Protein AF-A0A9X0D282-F1 (afdb_monomer_lite)

Sequence (116 aa):
MRGNVITLKTVTTDPFIIVSQEDGEGIEAPKVLGDIFESVAGAVFLDSGMDLTKIWGVYYRMMKPYIDHYSVNIPLNPIRRVFEKDDKAVFGTCGDMCACAICVRVRYVRVRHVWR

Radius of gyration: 20.94 Å; chains: 1; bounding box: 43×51×50 Å

Foldseek 3Di:
DDDDDDPDDPPPPDPCQQADPPPRAGDDDDCVVVVVVVVVLVVQCVVVVNDPVRSCVVVCVVCVVVCVVCVVVPDDDPVNVVCVVPVPDDDDDPVPDDPPDDDDDDDDRDHDDDDD

pLDDT: mean 71.79, std 20.93, range [29.22, 97.56]

InterPro domains:
  IPR000999 Ribonuclease III domain [PS50142] (26-49)
  IPR000999 Ribonuclease III domain [cd00593] (14-71)
  IPR036389 Ribonuclease III, endonuclease domain superfamily [G3DSA:1.10.1520.10] (7-81)
  IPR036389 Ribonuclease III, endonuclease domain superfamily [SSF69065] (24-74)
  IPR044441 Dicer, double-stranded RNA-binding domain [PF20932] (55-87)

Secondary structure (DSSP, 8-state):
--------------TT--B-TTT-PBPPP-HHHHHHHHHHHHHHHHHTTS-HHHHHHHHHHHHHHHHHHHHHS----HHHHHHTT-TT-----GGG--TTPPP-------------

Structure (mmCIF, N/CA/C/O backbone):
data_AF-A0A9X0D282-F1
#
_entry.id   AF-A0A9X0D282-F1
#
loop_
_atom_site.group_PDB
_atom_site.id
_atom_site.type_symbol
_atom_site.label_atom_id
_atom_site.label_alt_id
_atom_site.label_comp_id
_atom_site.label_asym_id
_atom_site.label_entity_id
_atom_site.label_seq_id
_atom_site.pdbx_PDB_ins_code
_atom_site.Cartn_x
_atom_site.Cartn_y
_atom_site.Cartn_z
_atom_site.occupancy
_atom_site.B_iso_or_equiv
_atom_site.auth_seq_id
_atom_site.auth_comp_id
_atom_site.auth_asym_id
_atom_site.auth_atom_id
_atom_site.pdbx_PDB_model_num
ATOM 1 N N . MET A 1 1 ? 19.356 -40.031 -31.984 1.00 33.81 1 MET A N 1
ATOM 2 C CA . MET A 1 1 ? 20.343 -40.024 -30.881 1.00 33.81 1 MET A CA 1
ATOM 3 C C . MET A 1 1 ? 20.725 -38.583 -30.571 1.00 33.81 1 MET A C 1
ATOM 5 O O . MET A 1 1 ? 21.161 -37.921 -31.498 1.00 33.81 1 MET A O 1
ATOM 9 N N . ARG A 1 2 ? 20.615 -38.183 -29.289 1.00 35.38 2 ARG A N 1
ATOM 10 C CA . ARG A 1 2 ? 21.128 -36.945 -28.645 1.00 35.38 2 ARG A CA 1
ATOM 11 C C . ARG A 1 2 ? 20.501 -35.623 -29.141 1.00 35.38 2 ARG A C 1
ATOM 13 O O . ARG A 1 2 ? 20.609 -35.312 -30.311 1.00 35.38 2 ARG A O 1
ATOM 20 N N . GLY A 1 3 ? 19.861 -34.780 -28.333 1.00 29.22 3 GLY A N 1
ATOM 21 C CA . GLY A 1 3 ? 19.598 -34.748 -26.892 1.00 29.22 3 GLY A CA 1
ATOM 22 C C . GLY A 1 3 ? 18.721 -33.520 -26.572 1.00 29.22 3 GLY A C 1
ATOM 23 O O . GLY A 1 3 ? 18.621 -32.607 -27.387 1.00 29.22 3 GLY A O 1
ATOM 24 N N . ASN A 1 4 ? 18.056 -33.539 -25.415 1.00 40.97 4 ASN A N 1
ATOM 25 C CA . ASN A 1 4 ? 17.158 -32.494 -24.910 1.00 40.97 4 ASN A CA 1
ATOM 26 C C . ASN A 1 4 ? 17.738 -31.072 -25.005 1.00 40.97 4 ASN A C 1
ATOM 28 O O . ASN A 1 4 ? 18.822 -30.821 -24.484 1.00 40.97 4 ASN A O 1
ATOM 32 N N . VAL A 1 5 ? 16.931 -30.121 -25.485 1.00 39.00 5 VAL A N 1
ATOM 33 C CA . VAL A 1 5 ? 16.984 -28.736 -24.999 1.00 39.00 5 VAL A CA 1
ATOM 34 C C . VAL A 1 5 ? 15.613 -28.394 -24.437 1.00 39.00 5 VAL A C 1
ATOM 36 O O . VAL A 1 5 ? 14.619 -28.285 -25.148 1.00 39.00 5 VAL A O 1
ATOM 39 N N . ILE A 1 6 ? 15.584 -28.295 -23.116 1.00 43.28 6 ILE A N 1
ATOM 40 C CA . ILE A 1 6 ? 14.465 -27.816 -22.324 1.00 43.28 6 ILE A CA 1
ATOM 41 C C . ILE A 1 6 ? 14.499 -26.288 -22.449 1.00 43.28 6 ILE A C 1
ATOM 43 O O . ILE A 1 6 ? 15.376 -25.658 -21.867 1.00 43.28 6 ILE A O 1
ATOM 47 N N . THR A 1 7 ? 13.577 -25.668 -23.180 1.00 35.53 7 THR A N 1
ATOM 48 C CA . THR A 1 7 ? 13.239 -24.259 -22.936 1.00 35.53 7 THR A CA 1
ATOM 49 C C . THR A 1 7 ? 11.879 -24.230 -22.267 1.00 35.53 7 THR A C 1
ATOM 51 O O . THR A 1 7 ? 10.825 -24.381 -22.879 1.00 35.53 7 THR A O 1
ATOM 54 N N . LEU A 1 8 ? 11.963 -24.167 -20.940 1.00 33.12 8 LEU A N 1
ATOM 55 C CA . LEU A 1 8 ? 10.863 -24.105 -19.996 1.00 33.12 8 LEU A CA 1
ATOM 56 C C . LEU A 1 8 ? 9.829 -23.071 -20.445 1.00 33.12 8 LEU A C 1
ATOM 58 O O . LEU A 1 8 ? 10.161 -21.928 -20.751 1.00 33.12 8 LEU A O 1
ATOM 62 N N . LYS A 1 9 ? 8.568 -23.501 -20.430 1.00 36.94 9 LYS A N 1
ATOM 63 C CA . LYS A 1 9 ? 7.378 -22.655 -20.410 1.00 36.94 9 LYS A CA 1
ATOM 64 C C . LYS A 1 9 ? 7.590 -21.540 -19.382 1.00 36.94 9 LYS A C 1
ATOM 66 O O . LYS A 1 9 ? 7.469 -21.801 -18.190 1.00 36.94 9 LYS A O 1
ATOM 71 N N . THR A 1 10 ? 7.881 -20.310 -19.791 1.00 39.34 10 THR A N 1
ATOM 72 C CA . THR A 1 10 ? 7.819 -19.174 -18.862 1.00 39.34 10 THR A CA 1
ATOM 73 C C . THR A 1 10 ? 6.392 -18.644 -18.838 1.00 39.34 10 THR A C 1
ATOM 75 O O . THR A 1 10 ? 6.128 -17.509 -19.218 1.00 39.34 10 THR A O 1
ATOM 78 N N . VAL A 1 11 ? 5.459 -19.489 -18.388 1.00 42.91 11 VAL A N 1
ATOM 79 C CA . VAL A 1 11 ? 4.364 -18.965 -17.572 1.00 42.91 11 VAL A CA 1
ATOM 80 C C . VAL A 1 11 ? 5.076 -18.528 -16.306 1.00 42.91 11 VAL A C 1
ATOM 82 O O . VAL A 1 11 ? 5.545 -19.368 -15.541 1.00 42.91 11 VAL A O 1
ATOM 85 N N . THR A 1 12 ? 5.318 -17.231 -16.159 1.00 46.72 12 THR A N 1
ATOM 86 C CA . THR A 1 12 ? 5.885 -16.730 -14.914 1.00 46.72 12 THR A CA 1
ATOM 87 C C . THR A 1 12 ? 4.856 -17.052 -13.844 1.00 46.72 12 THR A C 1
ATOM 89 O O . THR A 1 12 ? 3.742 -16.545 -13.899 1.00 46.72 12 THR A O 1
ATOM 92 N N . THR A 1 13 ? 5.194 -17.914 -12.891 1.00 49.88 13 THR A N 1
ATOM 93 C CA . THR A 1 13 ? 4.346 -18.284 -11.743 1.00 49.88 13 THR A CA 1
ATOM 94 C C . THR A 1 13 ? 4.131 -17.110 -10.772 1.00 49.88 13 THR A C 1
ATOM 96 O O . THR A 1 13 ? 3.850 -17.315 -9.597 1.00 49.88 13 THR A O 1
ATOM 99 N N . ASP A 1 14 ? 4.334 -15.883 -11.248 1.00 55.53 14 ASP A N 1
ATOM 100 C CA . ASP A 1 14 ? 4.249 -14.647 -10.500 1.00 55.53 14 ASP A CA 1
ATOM 101 C C . ASP A 1 14 ? 2.786 -14.167 -10.529 1.00 55.53 14 ASP A C 1
ATOM 103 O O . ASP A 1 14 ? 2.303 -13.768 -11.591 1.00 55.53 14 ASP A O 1
ATOM 107 N N . PRO A 1 15 ? 2.061 -14.214 -9.397 1.00 55.62 15 PRO A N 1
ATOM 108 C CA . PRO A 1 15 ? 0.656 -13.813 -9.329 1.00 55.62 15 PRO A CA 1
ATOM 109 C C . PRO A 1 15 ? 0.419 -12.317 -9.603 1.00 55.62 15 PRO A C 1
ATOM 111 O O . PRO A 1 15 ? -0.728 -11.924 -9.806 1.00 55.62 15 PRO A O 1
ATOM 114 N N . PHE A 1 16 ? 1.465 -11.486 -9.625 1.00 54.62 16 PHE A N 1
ATOM 115 C CA . PHE A 1 16 ? 1.395 -10.059 -9.950 1.00 54.62 16 PHE A CA 1
ATOM 116 C C . PHE A 1 16 ? 1.720 -9.757 -11.420 1.00 54.62 16 PHE A C 1
ATOM 118 O O . PHE A 1 16 ? 1.458 -8.650 -11.890 1.00 54.62 16 PHE A O 1
ATOM 125 N N . ILE A 1 17 ? 2.238 -10.731 -12.173 1.00 57.84 17 ILE A N 1
ATOM 126 C CA . ILE A 1 17 ? 2.445 -10.648 -13.622 1.00 57.84 17 ILE A CA 1
ATOM 127 C C . ILE A 1 17 ? 1.291 -11.381 -14.300 1.00 57.84 17 ILE A C 1
ATOM 129 O O . ILE A 1 17 ? 1.396 -12.524 -14.743 1.00 57.84 17 ILE A O 1
ATOM 133 N N . ILE A 1 18 ? 0.149 -10.704 -14.362 1.00 54.69 18 ILE A N 1
ATOM 134 C CA . ILE A 1 18 ? -1.008 -11.203 -15.093 1.00 54.69 18 ILE A CA 1
ATOM 135 C C . ILE A 1 18 ? -0.694 -10.989 -16.579 1.00 54.69 18 ILE A C 1
ATOM 137 O O . ILE A 1 18 ? -0.812 -9.881 -17.080 1.00 54.69 18 ILE A O 1
ATOM 141 N N . VAL A 1 19 ? -0.186 -11.998 -17.282 1.00 53.19 19 VAL A N 1
ATOM 142 C CA . VAL A 1 19 ? 0.103 -11.911 -18.726 1.00 53.19 19 VAL A CA 1
ATOM 143 C C . VAL A 1 19 ? -0.928 -12.743 -19.464 1.00 53.19 19 VAL A C 1
ATOM 145 O O . VAL A 1 19 ? -1.061 -13.938 -19.195 1.00 53.19 19 VAL A O 1
ATOM 148 N N . SER A 1 20 ? -1.646 -12.126 -20.404 1.00 51.78 20 SER A N 1
ATOM 149 C CA . SER A 1 20 ? -2.487 -12.875 -21.337 1.00 51.78 20 SER A CA 1
ATOM 150 C C . SER A 1 20 ? -1.590 -13.782 -22.173 1.00 51.78 20 SER A C 1
ATOM 152 O O . SER A 1 20 ? -0.663 -13.311 -22.835 1.00 51.78 20 SER A O 1
ATOM 154 N N . GLN A 1 21 ? -1.865 -15.087 -22.144 1.00 52.22 21 GLN A N 1
ATOM 155 C CA . GLN A 1 21 ? -1.063 -16.116 -22.817 1.00 52.22 21 GLN A CA 1
ATOM 156 C C . GLN A 1 21 ? -1.012 -15.947 -24.351 1.00 52.22 21 GLN A C 1
ATOM 158 O O . GLN A 1 21 ? -0.168 -16.566 -24.995 1.00 52.22 21 GLN A O 1
ATOM 163 N N . GLU A 1 22 ? -1.870 -15.093 -24.919 1.00 51.16 22 GLU A N 1
ATOM 164 C CA . GLU A 1 22 ? -2.054 -14.942 -26.366 1.00 51.16 22 GLU A CA 1
ATOM 165 C C . GLU A 1 22 ? -1.403 -13.674 -26.958 1.00 51.16 22 GLU A C 1
ATOM 167 O O . GLU A 1 22 ? -0.934 -13.737 -28.091 1.00 51.16 22 GLU A O 1
ATOM 172 N N . ASP A 1 23 ? -1.227 -12.587 -26.189 1.00 47.94 23 ASP A N 1
ATOM 173 C CA . ASP A 1 23 ? -0.765 -11.295 -26.745 1.00 47.94 23 ASP A CA 1
ATOM 174 C C . ASP A 1 23 ? 0.548 -10.762 -26.150 1.00 47.94 23 ASP A C 1
ATOM 176 O O . ASP A 1 23 ? 1.108 -9.774 -26.627 1.00 47.94 23 ASP A O 1
ATOM 180 N N . GLY A 1 24 ? 1.074 -11.389 -25.092 1.00 52.88 24 GLY A N 1
ATOM 181 C CA . GLY A 1 24 ? 2.243 -10.862 -24.379 1.00 52.88 24 GLY A CA 1
ATOM 182 C C . GLY A 1 24 ? 1.998 -9.485 -23.749 1.00 52.88 24 GLY A C 1
ATOM 183 O O . GLY A 1 24 ? 2.948 -8.852 -23.298 1.00 52.88 24 GLY A O 1
ATOM 184 N N . GLU A 1 25 ? 0.747 -9.026 -23.709 1.00 51.19 25 GLU A N 1
ATOM 185 C CA . GLU A 1 25 ? 0.313 -7.831 -23.002 1.00 51.19 25 GLU A CA 1
ATOM 186 C C . GLU A 1 25 ? -0.035 -8.200 -21.554 1.00 51.19 25 GLU A C 1
ATOM 188 O O . GLU A 1 25 ? -0.674 -9.220 -21.274 1.00 51.19 25 GLU A O 1
ATOM 193 N N . GLY A 1 26 ? 0.445 -7.384 -20.614 1.00 57.31 26 GLY A N 1
ATOM 194 C CA . GLY A 1 26 ? 0.067 -7.514 -19.212 1.00 57.31 26 GLY A CA 1
ATOM 195 C C . GLY A 1 26 ? -1.400 -7.125 -19.042 1.00 57.31 26 GLY A C 1
ATOM 196 O O . GLY A 1 26 ? -1.787 -6.024 -19.426 1.00 57.31 26 GLY A O 1
ATOM 197 N N . ILE A 1 27 ? -2.199 -8.016 -18.466 1.00 62.38 27 ILE A N 1
ATOM 198 C CA . ILE A 1 27 ? -3.539 -7.722 -17.970 1.00 62.38 27 ILE A CA 1
ATOM 199 C C . ILE A 1 27 ? -3.383 -6.738 -16.811 1.00 62.38 27 ILE A C 1
ATOM 201 O O . ILE A 1 27 ? -2.681 -6.994 -15.830 1.00 62.38 27 ILE A O 1
ATOM 205 N N . GLU A 1 28 ? -4.036 -5.591 -16.940 1.00 64.50 28 GLU A N 1
ATOM 206 C CA . GLU A 1 28 ? -4.045 -4.577 -15.899 1.00 64.50 28 GLU A CA 1
ATOM 207 C C . GLU A 1 28 ? -4.874 -5.058 -14.703 1.00 64.50 28 GLU A C 1
ATOM 209 O O . GLU A 1 28 ? -6.011 -5.514 -14.848 1.00 64.50 28 GLU A O 1
ATOM 214 N N . ALA A 1 29 ? -4.299 -4.961 -13.503 1.00 72.81 29 ALA A N 1
ATOM 215 C CA . ALA A 1 29 ? -5.023 -5.284 -12.286 1.00 72.81 29 ALA A CA 1
ATOM 216 C C . ALA A 1 29 ? -6.156 -4.260 -12.061 1.00 72.81 29 ALA A C 1
ATOM 218 O O . ALA A 1 29 ? -5.933 -3.052 -12.193 1.00 72.81 29 ALA A O 1
ATOM 219 N N . PRO A 1 30 ? -7.369 -4.698 -11.687 1.00 81.12 30 PRO A N 1
ATOM 220 C CA . PRO A 1 30 ? -8.482 -3.789 -11.448 1.00 81.12 30 PRO A CA 1
ATOM 221 C C . PRO A 1 30 ? -8.209 -2.923 -10.212 1.00 81.12 30 PRO A C 1
ATOM 223 O O . PRO A 1 30 ? -8.251 -3.401 -9.078 1.00 81.12 30 PRO A O 1
ATOM 226 N N . LYS A 1 31 ? -7.972 -1.627 -10.438 1.00 84.06 31 LYS A N 1
ATOM 227 C CA . LYS A 1 31 ? -7.616 -0.635 -9.404 1.00 84.06 31 LYS A CA 1
ATOM 228 C C . LYS A 1 31 ? -8.516 -0.631 -8.178 1.00 84.06 31 LYS A C 1
ATOM 230 O O . LYS A 1 31 ? -8.029 -0.502 -7.064 1.00 84.06 31 LYS A O 1
ATOM 235 N N . VAL A 1 32 ? -9.811 -0.842 -8.400 1.00 90.88 32 VAL A N 1
ATOM 236 C CA . VAL A 1 32 ? -10.831 -0.850 -7.347 1.00 90.88 32 VAL A CA 1
ATOM 237 C C . VAL A 1 32 ? -10.498 -1.862 -6.246 1.00 90.88 32 VAL A C 1
ATOM 239 O O . VAL A 1 32 ? -10.795 -1.620 -5.082 1.00 90.88 32 VAL A O 1
ATOM 242 N N . LEU A 1 33 ? -9.841 -2.981 -6.574 1.00 88.94 33 LEU A N 1
ATOM 243 C CA . LEU A 1 33 ? -9.410 -3.942 -5.556 1.00 88.94 33 LEU A CA 1
ATOM 244 C C . LEU A 1 33 ? -8.306 -3.377 -4.651 1.00 88.94 33 LEU A C 1
ATOM 246 O O . LEU A 1 33 ? -8.305 -3.669 -3.457 1.00 88.94 33 LEU A O 1
ATOM 250 N N . GLY A 1 34 ? -7.403 -2.560 -5.201 1.00 90.06 34 GLY A N 1
ATOM 251 C CA . GLY A 1 34 ? -6.393 -1.832 -4.433 1.00 90.06 34 GLY A CA 1
ATOM 252 C C . GLY A 1 34 ? -7.029 -0.813 -3.491 1.00 90.06 34 GLY A C 1
ATOM 253 O O . GLY A 1 34 ? -6.745 -0.835 -2.297 1.00 90.06 34 GLY A O 1
ATOM 254 N N . ASP A 1 35 ? -7.978 -0.019 -3.990 1.00 92.94 35 ASP A N 1
ATOM 255 C CA . ASP A 1 35 ? -8.699 0.977 -3.182 1.00 92.94 35 ASP A CA 1
ATOM 256 C C . ASP A 1 35 ? -9.462 0.321 -2.012 1.00 92.94 35 ASP A C 1
ATOM 258 O O . ASP A 1 35 ? -9.467 0.816 -0.880 1.00 92.94 35 ASP A O 1
ATOM 262 N N . ILE A 1 36 ? -10.093 -0.837 -2.250 1.00 95.81 36 ILE A N 1
ATOM 263 C CA . ILE A 1 36 ? -10.763 -1.610 -1.192 1.00 95.81 36 ILE A CA 1
ATOM 264 C C . ILE A 1 36 ? -9.739 -2.128 -0.175 1.00 95.81 36 ILE A C 1
ATOM 266 O O . ILE A 1 36 ? -9.970 -2.041 1.030 1.00 95.81 36 ILE A O 1
ATOM 270 N N . PHE A 1 37 ? -8.598 -2.643 -0.632 1.00 94.19 37 PHE A N 1
ATOM 271 C CA . PHE A 1 37 ? -7.547 -3.123 0.261 1.00 94.19 37 PHE A CA 1
ATOM 272 C C . PHE A 1 37 ? -7.009 -1.994 1.155 1.00 94.19 37 PHE A C 1
ATOM 274 O O . PHE A 1 37 ? -6.952 -2.144 2.371 1.00 94.19 37 PHE A O 1
ATOM 281 N N . GLU A 1 38 ? -6.701 -0.825 0.597 1.00 94.69 38 GLU A N 1
ATOM 282 C CA . GLU A 1 38 ? -6.216 0.329 1.366 1.00 94.69 38 GLU A CA 1
ATOM 283 C C . GLU A 1 38 ? -7.277 0.884 2.329 1.00 94.69 38 GLU A C 1
ATOM 285 O O . GLU A 1 38 ? -6.977 1.197 3.486 1.00 94.69 38 GLU A O 1
ATOM 290 N N . SER A 1 39 ? -8.540 0.953 1.901 1.00 97.00 39 SER A N 1
ATOM 291 C CA . SER A 1 39 ? -9.630 1.444 2.752 1.00 97.00 39 SER A CA 1
ATOM 292 C C . SER A 1 39 ? -9.922 0.523 3.941 1.00 97.00 39 SER A C 1
ATOM 294 O O . SER A 1 39 ? -10.167 1.017 5.044 1.00 97.00 39 SER A O 1
ATOM 296 N N . VAL A 1 40 ? -9.814 -0.802 3.781 1.00 96.44 40 VAL A N 1
ATOM 297 C CA . VAL A 1 40 ? -9.918 -1.750 4.906 1.00 96.44 40 VAL A CA 1
ATOM 298 C C . VAL A 1 40 ? -8.775 -1.542 5.903 1.00 96.44 40 VAL A C 1
ATOM 300 O O . VAL A 1 40 ? -8.999 -1.629 7.110 1.00 96.44 40 VAL A O 1
ATOM 303 N N . ALA A 1 41 ? -7.559 -1.235 5.439 1.00 96.19 41 ALA A N 1
ATOM 304 C CA . ALA A 1 41 ? -6.436 -0.926 6.327 1.00 96.19 41 ALA A CA 1
ATOM 305 C C . ALA A 1 41 ? -6.737 0.326 7.163 1.00 96.19 41 ALA A C 1
ATOM 307 O O . ALA A 1 41 ? -6.536 0.322 8.379 1.00 96.19 41 ALA A O 1
ATOM 308 N N . GLY A 1 42 ? -7.294 1.360 6.524 1.00 96.75 42 GLY A N 1
ATOM 309 C CA . GLY A 1 42 ? -7.759 2.579 7.187 1.00 96.75 42 GLY A CA 1
ATOM 310 C C . GLY A 1 42 ? -8.874 2.324 8.205 1.00 96.75 42 GLY A C 1
ATOM 311 O O . GLY A 1 42 ? -8.826 2.856 9.310 1.00 96.75 42 GLY A O 1
ATOM 312 N N . ALA A 1 43 ? -9.841 1.460 7.888 1.00 96.88 43 ALA A N 1
ATOM 313 C CA . ALA A 1 43 ? -10.909 1.096 8.819 1.00 96.88 43 ALA A CA 1
ATOM 314 C C . ALA A 1 43 ? -10.362 0.408 10.083 1.00 96.88 43 ALA A C 1
ATOM 316 O O . ALA A 1 43 ? -10.711 0.797 11.195 1.00 96.88 43 ALA A O 1
ATOM 317 N N . VAL A 1 44 ? -9.445 -0.555 9.926 1.00 96.12 44 VAL A N 1
ATOM 318 C CA . VAL A 1 44 ? -8.787 -1.237 11.057 1.00 96.12 44 VAL A CA 1
ATOM 319 C C . VAL A 1 44 ? -7.927 -0.266 11.871 1.00 96.12 44 VAL A C 1
ATOM 321 O O . VAL A 1 44 ? -7.882 -0.361 13.098 1.00 96.12 44 VAL A O 1
ATOM 324 N N . PHE A 1 45 ? -7.254 0.685 11.218 1.00 97.31 45 PHE A N 1
ATOM 325 C CA . PHE A 1 45 ? -6.481 1.721 11.905 1.00 97.31 45 PHE A CA 1
ATOM 326 C C . PHE A 1 45 ? -7.361 2.559 12.831 1.00 97.31 45 PHE A C 1
ATOM 328 O O . PHE A 1 45 ? -7.025 2.742 13.998 1.00 97.31 45 PHE A O 1
ATOM 335 N N . LEU A 1 46 ? -8.499 3.039 12.327 1.00 97.56 46 LEU A N 1
ATOM 336 C CA . LEU A 1 46 ? -9.420 3.867 13.102 1.00 97.56 46 LEU A CA 1
ATOM 337 C C . LEU A 1 46 ? -10.077 3.070 14.239 1.00 97.56 46 LEU A C 1
ATOM 339 O O . LEU A 1 46 ? -10.119 3.556 15.366 1.00 97.56 46 LEU A O 1
ATOM 343 N N . ASP A 1 47 ? -10.509 1.835 13.973 1.00 97.00 47 ASP A N 1
ATOM 344 C CA . ASP A 1 47 ? -11.142 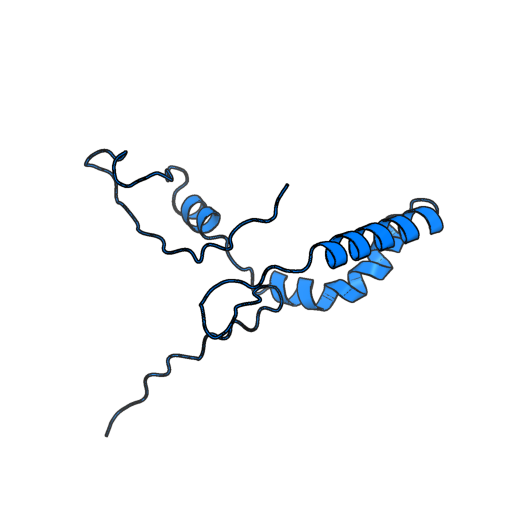0.952 14.966 1.00 97.00 47 ASP A CA 1
ATOM 345 C C . ASP A 1 47 ? -10.188 0.558 16.108 1.00 97.00 47 ASP A C 1
ATOM 347 O O . ASP A 1 47 ? -10.580 0.444 17.267 1.00 97.00 47 ASP A O 1
ATOM 351 N N . SER A 1 48 ? -8.894 0.425 15.809 1.00 96.31 48 SER A N 1
ATOM 352 C CA . SER A 1 48 ? -7.868 0.086 16.803 1.00 96.31 48 SER A CA 1
ATOM 353 C C . SER A 1 48 ? -7.341 1.274 17.614 1.00 96.31 48 SER A C 1
ATOM 355 O O . SER A 1 48 ? -6.404 1.101 18.394 1.00 96.31 48 SER A O 1
ATOM 357 N N . GLY A 1 49 ? -7.920 2.470 17.461 1.00 96.69 49 GLY A N 1
ATOM 358 C CA . GLY A 1 49 ? -7.438 3.677 18.135 1.00 96.69 49 GLY A CA 1
ATOM 359 C C . GLY A 1 49 ? -6.122 4.197 17.554 1.00 96.69 49 GLY A C 1
ATOM 360 O O . GLY A 1 49 ? -5.291 4.721 18.291 1.00 96.69 49 GLY A O 1
ATOM 361 N N . MET A 1 50 ? -5.943 4.059 16.237 1.00 96.00 50 MET A N 1
ATOM 362 C CA . MET A 1 50 ? -4.752 4.464 15.484 1.00 96.00 50 MET A CA 1
ATOM 363 C C . MET A 1 50 ? -3.493 3.636 15.807 1.00 96.00 50 MET A C 1
ATOM 365 O O . MET A 1 50 ? -2.380 4.163 15.828 1.00 96.00 50 MET A O 1
ATOM 369 N N . ASP A 1 51 ? -3.641 2.323 16.022 1.00 96.25 51 ASP A N 1
ATOM 370 C CA . ASP A 1 51 ? -2.520 1.413 16.300 1.00 96.25 51 ASP A CA 1
ATOM 371 C C . ASP A 1 51 ? -2.058 0.654 15.040 1.00 96.25 51 ASP A C 1
ATOM 373 O O . ASP A 1 51 ? -2.667 -0.323 14.590 1.00 96.25 51 ASP A O 1
ATOM 377 N N . LEU A 1 52 ? -0.908 1.063 14.495 1.00 95.62 52 LEU A N 1
ATOM 378 C CA . LEU A 1 52 ? -0.281 0.416 13.335 1.00 95.62 52 LEU A CA 1
ATOM 379 C C . LEU A 1 52 ? 0.110 -1.046 13.598 1.00 95.62 52 LEU A C 1
ATOM 381 O O . LEU A 1 52 ? 0.121 -1.860 12.672 1.00 95.62 52 LEU A O 1
ATOM 385 N N . THR A 1 53 ? 0.390 -1.412 14.850 1.00 96.25 53 THR A N 1
ATOM 386 C CA . THR A 1 53 ? 0.750 -2.784 15.234 1.00 96.25 53 THR A CA 1
ATOM 387 C C . THR A 1 53 ? -0.418 -3.734 14.988 1.00 96.25 53 THR A C 1
ATOM 389 O O . THR A 1 53 ? -0.220 -4.867 14.538 1.00 96.25 53 THR A O 1
ATOM 392 N N . LYS A 1 54 ? -1.654 -3.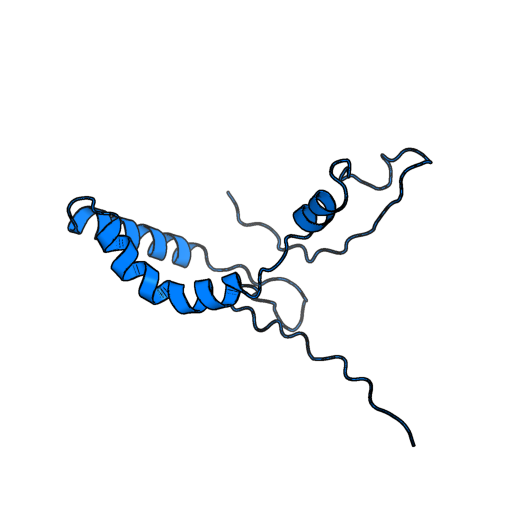273 15.229 1.00 94.69 54 LYS A N 1
ATOM 393 C CA . LYS A 1 54 ? -2.872 -4.057 14.982 1.00 94.69 54 LYS A CA 1
ATOM 394 C C . LYS A 1 54 ? -3.142 -4.227 13.495 1.00 94.69 54 LYS A C 1
ATOM 396 O O . LYS A 1 54 ? -3.444 -5.348 13.082 1.00 94.69 54 LYS A O 1
ATOM 401 N N . ILE A 1 55 ? -2.959 -3.174 12.693 1.00 96.81 55 ILE A N 1
ATOM 402 C CA . ILE A 1 55 ? -3.039 -3.287 11.228 1.00 96.81 55 ILE A CA 1
ATOM 403 C C . ILE A 1 55 ? -2.043 -4.332 10.745 1.00 96.81 55 ILE A C 1
ATOM 405 O O . ILE A 1 55 ? -2.428 -5.277 10.057 1.00 96.81 55 ILE A O 1
ATOM 409 N N . TRP A 1 56 ? -0.774 -4.193 11.141 1.00 95.38 56 TRP A N 1
ATOM 410 C CA . TRP A 1 56 ? 0.280 -5.105 10.721 1.00 95.38 56 TRP A CA 1
ATOM 411 C C . TRP A 1 56 ? -0.040 -6.542 11.125 1.00 95.38 56 TRP A C 1
ATOM 413 O O . TRP A 1 56 ? 0.075 -7.436 10.300 1.00 95.38 56 TRP A O 1
ATOM 423 N N . GLY A 1 57 ? -0.555 -6.782 12.332 1.00 95.50 57 GLY A N 1
ATOM 424 C CA . GLY A 1 57 ? -0.970 -8.119 12.764 1.00 95.50 57 GLY A CA 1
ATOM 425 C C . GLY A 1 57 ? -2.029 -8.778 11.866 1.00 95.50 57 GLY A C 1
ATOM 426 O O . GLY A 1 57 ? -2.019 -10.001 11.711 1.00 95.50 57 GLY A O 1
ATOM 427 N N . VAL A 1 58 ? -2.930 -8.000 11.259 1.00 94.12 58 VAL A N 1
ATOM 428 C CA . VAL A 1 58 ? -3.946 -8.492 10.311 1.00 94.12 58 VAL A CA 1
ATOM 429 C C . VAL A 1 58 ? -3.357 -8.643 8.907 1.00 94.12 58 VAL A C 1
ATOM 431 O O . VAL A 1 58 ? -3.433 -9.719 8.313 1.00 94.12 58 VAL A O 1
ATOM 434 N N . TYR A 1 59 ? -2.730 -7.584 8.400 1.00 96.00 59 TYR A N 1
ATOM 435 C CA . TYR A 1 59 ? -2.222 -7.488 7.031 1.00 96.00 59 TYR A CA 1
ATOM 436 C C . TYR A 1 59 ? -1.032 -8.411 6.786 1.00 96.00 59 TYR A C 1
ATOM 438 O O . TYR A 1 59 ? -0.952 -9.057 5.742 1.00 96.00 59 TYR A O 1
ATOM 446 N N . TYR A 1 60 ? -0.144 -8.551 7.769 1.00 95.75 60 TYR A N 1
ATOM 447 C CA . TYR A 1 60 ? 1.015 -9.428 7.681 1.00 95.75 60 TYR A CA 1
ATOM 448 C C . TYR A 1 60 ? 0.609 -10.873 7.420 1.00 95.75 60 TYR A C 1
ATOM 450 O O . TYR A 1 60 ? 1.235 -11.519 6.596 1.00 95.75 60 TYR A O 1
ATOM 458 N N . ARG A 1 61 ? -0.465 -11.386 8.037 1.00 94.38 61 ARG A N 1
ATOM 459 C CA . ARG A 1 61 ? -0.910 -12.772 7.796 1.00 94.38 61 ARG A CA 1
ATOM 460 C C . ARG A 1 61 ? -1.319 -13.010 6.345 1.00 94.38 61 ARG A C 1
ATOM 462 O O . ARG A 1 61 ? -1.022 -14.069 5.805 1.00 94.38 61 ARG A O 1
ATOM 469 N N . MET A 1 62 ? -1.981 -12.032 5.727 1.00 93.06 62 MET A N 1
ATOM 470 C CA . MET A 1 62 ? -2.407 -12.109 4.327 1.00 93.06 62 MET A CA 1
ATOM 471 C C . MET A 1 62 ? -1.225 -11.940 3.365 1.00 93.06 62 MET A C 1
ATOM 473 O O . MET A 1 62 ? -1.140 -12.642 2.363 1.00 93.06 62 MET A O 1
ATOM 477 N N . MET A 1 63 ? -0.292 -11.036 3.681 1.00 93.81 63 MET A N 1
ATOM 478 C CA . MET A 1 63 ? 0.850 -10.722 2.817 1.00 93.81 63 MET A CA 1
ATOM 479 C C . MET A 1 63 ? 2.046 -11.659 3.007 1.00 93.81 63 MET A C 1
ATOM 481 O O . MET A 1 63 ? 2.871 -11.762 2.104 1.00 93.81 63 MET A O 1
ATOM 485 N N . LYS A 1 64 ? 2.144 -12.366 4.140 1.00 93.19 64 LYS A N 1
ATOM 486 C CA . LYS A 1 64 ? 3.261 -13.255 4.492 1.00 93.19 64 LYS A CA 1
ATOM 487 C C . LYS A 1 64 ? 3.705 -14.191 3.361 1.00 93.19 64 LYS A C 1
ATOM 489 O O . LYS A 1 64 ? 4.890 -14.147 3.052 1.00 93.19 64 LYS A O 1
ATOM 494 N N . PRO A 1 65 ? 2.828 -14.977 2.703 1.00 90.69 65 PRO A N 1
ATOM 495 C CA . PRO A 1 65 ? 3.275 -15.887 1.645 1.00 90.69 65 PRO A CA 1
ATOM 496 C C . PRO A 1 65 ? 3.958 -15.155 0.482 1.00 90.69 65 PRO A C 1
ATOM 498 O O . PRO A 1 65 ? 4.926 -15.657 -0.083 1.00 90.69 65 PRO A O 1
ATOM 501 N N . TYR A 1 66 ? 3.496 -13.946 0.156 1.00 88.94 66 TYR A N 1
ATOM 502 C CA . TYR A 1 66 ? 4.096 -13.119 -0.886 1.00 88.94 66 TYR A CA 1
ATOM 503 C C . TYR A 1 66 ? 5.397 -12.483 -0.408 1.00 88.94 66 TYR A C 1
ATOM 505 O O . TYR A 1 66 ? 6.395 -12.548 -1.115 1.00 88.94 66 TYR A O 1
ATOM 513 N N . ILE A 1 67 ? 5.421 -11.918 0.802 1.00 90.06 67 ILE A N 1
ATOM 514 C CA . ILE A 1 67 ? 6.639 -11.355 1.399 1.00 90.06 67 ILE A CA 1
ATOM 515 C C . ILE A 1 67 ? 7.742 -12.416 1.429 1.00 90.06 67 ILE A C 1
ATOM 517 O O . ILE A 1 67 ? 8.854 -12.141 0.991 1.00 90.06 67 ILE A O 1
ATOM 521 N N . ASP A 1 68 ? 7.430 -13.635 1.865 1.00 91.81 68 ASP A N 1
ATOM 522 C CA . ASP A 1 68 ? 8.391 -14.736 1.907 1.00 91.81 68 ASP A CA 1
ATOM 523 C C . ASP A 1 68 ? 8.881 -15.091 0.500 1.00 91.81 68 ASP A C 1
ATOM 525 O O . ASP A 1 68 ? 10.088 -15.145 0.262 1.00 91.81 68 ASP A O 1
ATOM 529 N N . HIS A 1 69 ? 7.968 -15.249 -0.461 1.00 86.44 69 HIS A N 1
ATOM 530 C CA . HIS A 1 69 ? 8.320 -15.559 -1.844 1.00 86.44 69 HIS A CA 1
ATOM 531 C C . HIS A 1 69 ? 9.220 -14.484 -2.481 1.00 86.44 69 HIS A C 1
ATOM 533 O O . HIS A 1 69 ? 10.256 -14.809 -3.066 1.00 86.44 69 HIS A O 1
ATOM 539 N N . TYR A 1 70 ? 8.858 -13.207 -2.342 1.00 85.06 70 TYR A N 1
ATOM 540 C CA . TYR A 1 70 ? 9.567 -12.078 -2.950 1.00 85.06 70 TYR A CA 1
ATOM 541 C C . TYR A 1 70 ? 10.788 -11.611 -2.164 1.00 85.06 70 TYR A C 1
ATOM 543 O O . TYR A 1 70 ? 11.619 -10.904 -2.724 1.00 85.06 70 TYR A O 1
ATOM 551 N N . SER A 1 71 ? 10.941 -12.022 -0.904 1.00 87.19 71 SER A N 1
ATOM 552 C CA . SER A 1 71 ? 12.184 -11.810 -0.155 1.00 87.19 71 SER A CA 1
ATOM 553 C C . SER A 1 71 ? 13.341 -12.643 -0.713 1.00 87.19 71 SER A C 1
ATOM 555 O O . SER A 1 71 ? 14.493 -12.219 -0.645 1.00 87.19 71 SER A O 1
ATOM 557 N N . VAL A 1 72 ? 13.029 -13.799 -1.309 1.00 87.31 72 VAL A N 1
ATOM 558 C CA . VAL A 1 72 ? 14.000 -14.702 -1.940 1.00 87.31 72 VAL A CA 1
ATOM 559 C C . VAL A 1 72 ? 14.078 -14.451 -3.447 1.00 87.31 72 VAL A C 1
ATOM 561 O O . VAL A 1 72 ? 15.168 -14.339 -4.006 1.00 87.31 72 VAL A O 1
ATOM 564 N N . ASN A 1 73 ? 12.928 -14.332 -4.114 1.00 79.00 73 ASN A N 1
ATOM 565 C CA . ASN A 1 73 ? 12.823 -14.188 -5.565 1.00 79.00 73 ASN A CA 1
ATOM 566 C C . ASN A 1 73 ? 12.440 -12.757 -5.937 1.00 79.00 73 ASN A C 1
ATOM 568 O O . ASN A 1 73 ? 11.299 -12.483 -6.300 1.00 79.00 73 ASN A O 1
ATOM 572 N N . ILE A 1 74 ? 13.396 -11.836 -5.831 1.00 79.88 74 ILE A N 1
ATOM 573 C CA . ILE A 1 74 ? 13.158 -10.412 -6.081 1.00 79.88 74 ILE A CA 1
ATOM 574 C C . ILE A 1 74 ? 13.136 -10.160 -7.600 1.00 79.88 74 ILE A C 1
ATOM 576 O O . ILE A 1 74 ? 14.188 -10.267 -8.245 1.00 79.88 74 ILE A O 1
ATOM 580 N N . PRO A 1 75 ? 11.991 -9.787 -8.207 1.00 72.44 75 PRO A N 1
ATOM 581 C CA . PRO A 1 75 ? 11.966 -9.344 -9.591 1.00 72.44 75 PRO A CA 1
ATOM 582 C C . PRO A 1 75 ? 12.741 -8.028 -9.700 1.00 72.44 75 PRO A C 1
ATOM 584 O O . PRO A 1 75 ? 12.331 -6.973 -9.217 1.00 72.44 75 PRO A O 1
ATOM 587 N N . LEU A 1 76 ? 13.914 -8.094 -10.322 1.00 71.19 76 LEU A N 1
ATOM 588 C CA . LEU A 1 76 ? 14.769 -6.932 -10.509 1.00 71.19 76 LEU A CA 1
ATOM 589 C C . LEU A 1 76 ? 14.214 -6.039 -11.621 1.00 71.19 76 LEU A C 1
ATOM 591 O O . LEU A 1 76 ? 14.178 -6.435 -12.789 1.00 71.19 76 LEU A O 1
ATOM 595 N N . ASN A 1 77 ? 13.854 -4.805 -11.262 1.00 74.50 77 ASN A N 1
ATOM 596 C CA . ASN A 1 77 ? 13.472 -3.781 -12.229 1.00 74.50 77 ASN A CA 1
ATOM 597 C C . ASN A 1 77 ? 14.609 -3.589 -13.266 1.00 74.50 77 ASN A C 1
ATOM 599 O O . ASN A 1 77 ? 15.752 -3.360 -12.863 1.00 74.50 77 ASN A O 1
AT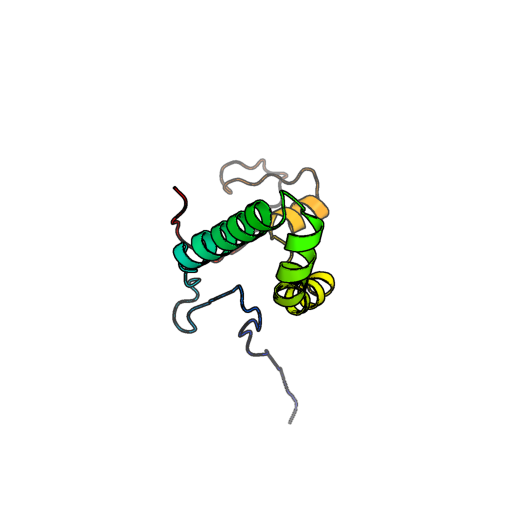OM 603 N N . PRO A 1 78 ? 14.340 -3.656 -14.585 1.00 74.75 78 PRO A N 1
ATOM 604 C CA . PRO A 1 78 ? 15.372 -3.548 -15.619 1.00 74.75 78 PRO A CA 1
ATOM 605 C C . PRO A 1 78 ? 16.195 -2.259 -15.555 1.00 74.75 78 PRO A C 1
ATOM 607 O O . PRO A 1 78 ? 17.397 -2.302 -15.801 1.00 74.75 78 PRO A O 1
ATOM 610 N N . ILE A 1 79 ? 15.571 -1.135 -15.188 1.00 79.00 79 ILE A N 1
ATOM 611 C CA . ILE A 1 79 ? 16.252 0.153 -14.998 1.00 79.00 79 ILE A CA 1
ATOM 612 C C . ILE A 1 79 ? 17.228 0.037 -13.827 1.00 79.00 79 ILE A C 1
ATOM 614 O O . ILE A 1 79 ? 18.409 0.352 -13.960 1.00 79.00 79 ILE A O 1
ATOM 618 N N . ARG A 1 80 ? 16.755 -0.511 -12.702 1.00 80.50 80 ARG A N 1
ATOM 619 C CA . ARG A 1 80 ? 17.582 -0.766 -11.519 1.00 80.50 80 ARG A CA 1
ATOM 620 C C . ARG A 1 80 ? 18.767 -1.684 -11.841 1.00 80.50 80 ARG A C 1
ATOM 622 O O . ARG A 1 80 ? 19.875 -1.378 -11.427 1.00 80.50 80 ARG A O 1
ATOM 629 N N . ARG A 1 81 ? 18.576 -2.747 -12.636 1.00 80.06 81 ARG A N 1
ATOM 630 C CA . ARG A 1 81 ? 19.667 -3.667 -13.038 1.00 80.06 81 ARG A CA 1
ATOM 631 C C . ARG A 1 81 ? 20.787 -2.983 -13.806 1.00 80.06 81 ARG A C 1
ATOM 633 O O . ARG A 1 81 ? 21.923 -3.440 -13.742 1.00 80.06 81 ARG A O 1
ATOM 640 N N . VAL A 1 82 ? 20.450 -1.978 -14.608 1.00 83.12 82 VAL A N 1
ATOM 641 C CA . VAL A 1 82 ? 21.435 -1.227 -15.385 1.00 83.12 82 VAL A CA 1
ATOM 642 C C . VAL A 1 82 ? 22.207 -0.293 -14.455 1.00 83.12 82 VAL A C 1
ATOM 644 O O . VAL A 1 82 ? 23.428 -0.369 -14.444 1.00 83.12 82 VAL A O 1
ATOM 647 N N . PHE A 1 83 ? 21.519 0.472 -13.602 1.00 83.06 83 PHE A N 1
ATOM 648 C CA . PHE A 1 83 ? 22.173 1.368 -12.639 1.00 83.06 83 PHE A CA 1
ATOM 649 C C . PHE A 1 83 ? 23.026 0.646 -11.591 1.00 83.06 83 PHE A C 1
ATOM 651 O O . PHE A 1 83 ? 24.074 1.146 -11.205 1.00 83.06 83 PHE A O 1
ATOM 658 N N . GLU A 1 84 ? 22.612 -0.539 -11.137 1.00 85.44 84 GLU A N 1
ATOM 659 C CA . GLU A 1 84 ? 23.420 -1.354 -10.218 1.00 85.44 84 GLU A CA 1
ATOM 660 C C . GLU A 1 84 ? 24.727 -1.850 -10.859 1.00 85.44 84 GLU A C 1
ATOM 662 O O . GLU A 1 84 ? 25.661 -2.202 -10.142 1.00 85.44 84 GLU A O 1
ATOM 667 N N . LYS A 1 85 ? 24.801 -1.907 -12.195 1.00 84.44 85 LYS A N 1
ATOM 668 C CA . LYS A 1 85 ? 26.010 -2.306 -12.931 1.00 84.44 85 LYS A CA 1
ATOM 669 C C . LYS A 1 85 ? 26.854 -1.118 -13.372 1.00 84.44 85 LYS A C 1
ATOM 671 O O . LYS A 1 85 ? 28.074 -1.242 -13.411 1.00 84.44 85 LYS A O 1
ATOM 676 N N . ASP A 1 86 ? 26.205 -0.024 -13.750 1.00 83.00 86 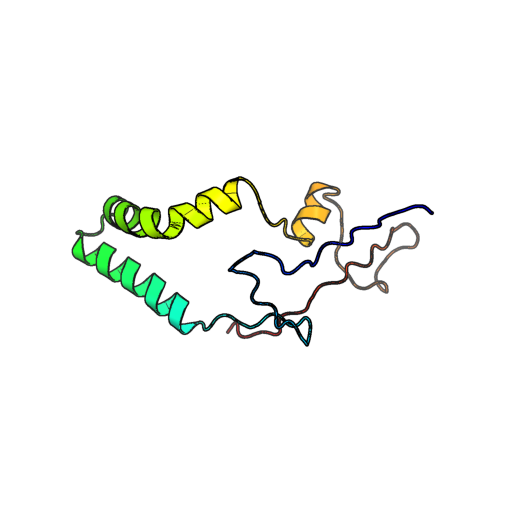ASP A N 1
ATOM 677 C CA . ASP A 1 86 ? 26.838 1.205 -14.210 1.00 83.00 86 ASP A CA 1
ATOM 678 C C . ASP A 1 86 ? 25.998 2.403 -13.753 1.00 83.00 86 ASP A C 1
ATOM 680 O O . ASP A 1 86 ? 24.894 2.650 -14.247 1.00 83.00 86 ASP A O 1
ATOM 684 N N . ASP A 1 87 ? 26.533 3.150 -12.793 1.00 83.06 87 ASP A N 1
ATOM 685 C CA . ASP A 1 87 ? 25.906 4.324 -12.194 1.00 83.06 87 ASP A CA 1
ATOM 686 C C . ASP A 1 87 ? 25.851 5.527 -13.150 1.00 83.06 87 ASP A C 1
ATOM 688 O O . ASP A 1 87 ? 25.078 6.461 -12.9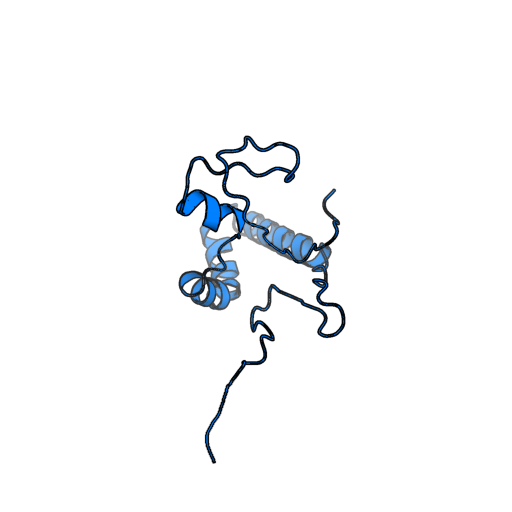27 1.00 83.06 87 ASP A O 1
ATOM 692 N N . LYS A 1 88 ? 26.618 5.494 -14.246 1.00 81.94 88 LYS A N 1
ATOM 693 C CA . LYS A 1 88 ? 26.657 6.532 -15.288 1.00 81.94 88 LYS A CA 1
ATOM 694 C C . LYS A 1 88 ? 25.789 6.194 -16.495 1.00 81.94 88 LYS A C 1
ATOM 696 O O . LYS A 1 88 ? 25.782 6.954 -17.466 1.00 81.94 88 LYS A O 1
ATOM 701 N N . ALA A 1 89 ? 25.069 5.075 -16.464 1.00 78.50 89 ALA A N 1
ATOM 702 C CA . ALA A 1 89 ? 24.188 4.683 -17.550 1.00 78.50 89 ALA A CA 1
ATOM 703 C C . ALA A 1 89 ? 23.104 5.746 -17.801 1.00 78.50 89 ALA A C 1
ATOM 705 O O . ALA A 1 89 ? 22.370 6.148 -16.898 1.00 78.50 89 ALA A O 1
ATOM 706 N N . VAL A 1 90 ? 22.976 6.175 -19.059 1.00 76.62 90 VAL A N 1
ATOM 707 C CA . VAL A 1 90 ? 21.958 7.136 -19.500 1.00 76.62 90 VAL A CA 1
ATOM 708 C C . VAL A 1 90 ? 20.909 6.411 -20.335 1.00 76.62 90 VAL A C 1
ATOM 710 O O . VAL A 1 90 ? 21.234 5.690 -21.279 1.00 76.62 90 VAL A O 1
ATOM 713 N N . PHE A 1 91 ? 19.636 6.623 -20.007 1.00 76.38 91 PHE A N 1
ATOM 714 C CA . PHE A 1 91 ? 18.510 6.104 -20.778 1.00 76.38 91 PHE A CA 1
ATOM 715 C C . PHE A 1 91 ? 18.065 7.161 -21.783 1.00 76.38 91 PHE A C 1
ATOM 717 O O . PHE A 1 91 ? 17.690 8.266 -21.405 1.00 76.38 91 PHE A O 1
ATOM 724 N N . GLY A 1 92 ? 18.096 6.818 -23.064 1.00 73.31 92 GLY A N 1
ATOM 725 C CA . GLY A 1 92 ? 17.739 7.731 -24.141 1.00 73.31 92 GLY A CA 1
ATOM 726 C C . GLY A 1 92 ? 17.431 6.979 -25.424 1.00 73.31 92 GLY A C 1
ATOM 727 O O . GLY A 1 92 ? 17.495 5.745 -25.474 1.00 73.31 92 GLY A O 1
ATOM 728 N N . THR A 1 93 ? 17.082 7.717 -26.473 1.00 71.56 93 THR A N 1
ATOM 729 C CA . THR A 1 93 ? 16.955 7.114 -27.796 1.00 71.56 93 THR A CA 1
ATOM 730 C C . THR A 1 93 ? 18.340 6.927 -28.412 1.00 71.56 93 THR A C 1
ATOM 732 O O . THR A 1 93 ? 19.296 7.613 -28.061 1.00 71.56 93 THR A O 1
ATOM 735 N N . CYS A 1 94 ? 18.472 5.985 -29.347 1.00 63.06 94 CYS A N 1
ATOM 736 C CA . CYS A 1 94 ? 19.755 5.721 -30.009 1.00 63.06 94 CYS A CA 1
ATOM 737 C C . CYS A 1 94 ? 20.299 6.944 -30.780 1.00 63.06 94 CYS A C 1
ATOM 739 O O . CYS A 1 94 ? 21.484 6.972 -31.097 1.00 63.06 94 CYS A O 1
ATOM 741 N N . GLY A 1 95 ? 19.449 7.932 -31.092 1.00 65.44 95 GLY A N 1
ATOM 742 C CA . GLY A 1 95 ? 19.837 9.141 -31.823 1.00 65.44 95 GLY A CA 1
ATOM 743 C C . GLY A 1 95 ? 20.645 10.148 -31.002 1.00 65.44 95 GLY A C 1
ATOM 744 O O . GLY A 1 95 ? 21.325 10.980 -31.589 1.00 65.44 95 GLY A O 1
ATOM 745 N N . ASP A 1 96 ? 20.619 10.044 -29.671 1.00 61.56 96 ASP A N 1
ATOM 746 C CA . ASP A 1 96 ? 21.163 11.064 -28.765 1.00 61.56 96 ASP A CA 1
ATOM 747 C C . ASP A 1 96 ? 22.566 10.714 -28.221 1.00 61.56 96 ASP A C 1
ATOM 749 O O . ASP A 1 96 ? 23.077 11.380 -27.322 1.00 61.56 96 ASP A O 1
ATOM 753 N N . MET A 1 97 ? 23.199 9.643 -28.718 1.00 60.38 97 MET A N 1
ATOM 754 C CA . MET A 1 97 ? 24.424 9.084 -28.131 1.00 60.38 97 MET A CA 1
ATOM 755 C C . MET A 1 97 ? 25.704 9.464 -28.894 1.00 60.38 97 MET A C 1
ATOM 757 O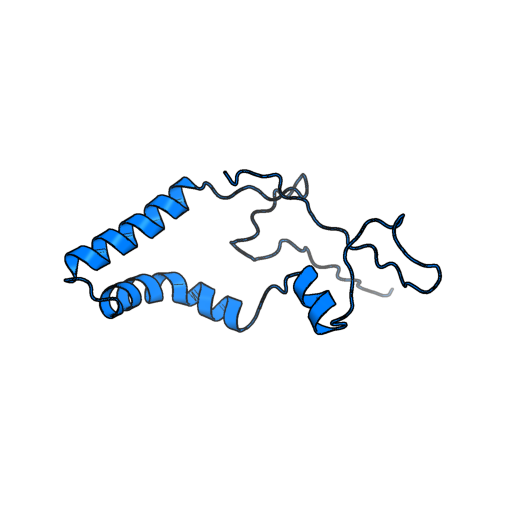 O . MET A 1 97 ? 25.786 9.336 -30.115 1.00 60.38 97 MET A O 1
ATOM 761 N N . CYS A 1 98 ? 26.748 9.864 -28.155 1.00 61.12 98 CYS A N 1
ATOM 762 C CA . CYS A 1 98 ? 28.103 10.061 -28.685 1.00 61.12 98 CYS A CA 1
ATOM 763 C C . CYS A 1 98 ? 28.697 8.751 -29.234 1.00 61.12 98 CYS A C 1
ATOM 765 O O . CYS A 1 98 ? 28.424 7.673 -28.712 1.00 61.12 98 CYS A O 1
ATOM 767 N N . ALA A 1 99 ? 29.608 8.850 -30.210 1.00 66.56 99 ALA A N 1
ATOM 768 C CA . ALA A 1 99 ? 30.247 7.702 -30.874 1.00 66.56 99 ALA A CA 1
ATOM 769 C C . ALA A 1 99 ? 31.005 6.726 -29.939 1.00 66.56 99 ALA A C 1
ATOM 771 O O . ALA A 1 99 ? 31.319 5.614 -30.351 1.00 66.56 99 ALA A O 1
ATOM 772 N N . CYS A 1 100 ? 31.286 7.119 -28.690 1.00 60.84 100 CYS A N 1
ATOM 773 C CA . CYS A 1 100 ? 31.935 6.274 -27.679 1.00 60.84 100 CYS A CA 1
ATOM 774 C C . CYS A 1 100 ? 30.955 5.517 -26.760 1.00 60.84 100 CYS A C 1
ATOM 776 O O . CYS A 1 100 ? 31.402 4.825 -25.847 1.00 60.84 100 CYS A O 1
ATOM 778 N N . ALA A 1 101 ? 29.640 5.659 -26.940 1.00 65.62 101 ALA A N 1
ATOM 779 C CA . ALA A 1 101 ? 28.648 4.997 -26.097 1.00 65.62 101 ALA A CA 1
ATOM 780 C C . ALA A 1 101 ? 28.297 3.589 -26.614 1.00 65.62 101 ALA A C 1
ATOM 782 O O . ALA A 1 101 ? 28.110 3.375 -27.811 1.00 65.62 101 ALA A O 1
ATOM 783 N N . ILE A 1 102 ? 28.146 2.628 -25.697 1.00 68.25 102 ILE A N 1
ATOM 784 C CA . ILE A 1 102 ? 27.622 1.290 -26.004 1.00 68.25 102 ILE A CA 1
ATOM 785 C C . ILE A 1 102 ? 26.096 1.330 -25.878 1.00 68.25 102 ILE A C 1
ATOM 787 O O . ILE A 1 102 ? 25.561 1.547 -24.792 1.00 68.25 102 ILE A O 1
ATOM 791 N N . CYS A 1 103 ? 25.384 1.087 -26.980 1.00 64.31 103 CYS A N 1
ATOM 792 C CA . CYS A 1 103 ? 23.925 1.007 -26.972 1.00 64.31 103 CYS A CA 1
ATOM 793 C C . CYS A 1 103 ? 23.459 -0.418 -26.638 1.00 64.31 103 CYS A C 1
ATOM 795 O O . CYS A 1 103 ? 23.745 -1.365 -27.373 1.00 64.31 103 CYS A O 1
ATOM 797 N N . VAL A 1 104 ? 22.688 -0.571 -25.557 1.00 65.38 104 VAL A N 1
ATOM 798 C CA . VAL A 1 104 ? 22.020 -1.833 -25.208 1.00 65.38 104 VAL A CA 1
ATOM 799 C C . VAL A 1 104 ? 20.526 -1.701 -25.481 1.00 65.38 104 VAL A C 1
ATOM 801 O O . VAL A 1 104 ? 19.825 -0.913 -24.848 1.00 65.38 104 VAL A O 1
ATOM 804 N N . ARG A 1 105 ? 20.006 -2.504 -26.415 1.00 63.59 105 ARG A N 1
ATOM 805 C CA . ARG A 1 105 ? 18.567 -2.552 -26.699 1.00 63.59 105 ARG A CA 1
ATOM 806 C C . ARG A 1 105 ? 17.862 -3.451 -25.687 1.00 63.59 105 ARG A C 1
ATOM 808 O O . ARG A 1 105 ? 17.890 -4.673 -25.807 1.00 63.59 105 ARG A O 1
ATOM 815 N N . VAL A 1 106 ? 17.174 -2.838 -24.730 1.00 62.88 106 VAL A N 1
ATOM 816 C CA . VAL A 1 106 ? 16.274 -3.543 -23.810 1.00 62.88 106 VAL A CA 1
ATOM 817 C C . VAL A 1 106 ? 14.889 -3.633 -24.453 1.00 62.88 106 VAL A C 1
ATOM 819 O O . VAL A 1 106 ? 14.282 -2.610 -24.767 1.00 62.88 106 VAL A O 1
ATOM 822 N N . ARG A 1 107 ? 14.374 -4.850 -24.676 1.00 55.75 107 ARG A N 1
ATOM 823 C CA . ARG A 1 107 ? 12.954 -5.038 -25.011 1.00 55.75 107 ARG A CA 1
ATOM 824 C C . ARG A 1 107 ? 12.156 -5.087 -23.715 1.00 55.75 107 ARG A C 1
ATOM 826 O O . ARG A 1 107 ? 12.438 -5.925 -22.865 1.00 55.75 107 ARG A O 1
ATOM 833 N N . TYR A 1 108 ? 11.168 -4.209 -23.589 1.00 56.06 108 TYR A N 1
ATOM 834 C CA . TYR A 1 108 ? 10.217 -4.226 -22.484 1.00 56.06 108 TYR A CA 1
ATOM 835 C C . TYR A 1 108 ? 8.810 -4.489 -23.019 1.00 56.06 108 TYR A C 1
ATOM 837 O O . TYR A 1 108 ? 8.449 -3.995 -24.090 1.00 56.06 108 TYR A O 1
ATOM 845 N N . VAL A 1 109 ? 8.024 -5.255 -22.266 1.00 52.94 109 VAL A N 1
ATOM 846 C CA . VAL A 1 109 ? 6.590 -5.429 -22.508 1.00 52.94 109 VAL A CA 1
ATOM 847 C C . VAL A 1 109 ? 5.885 -4.181 -21.989 1.00 52.94 109 VAL A C 1
ATOM 849 O O . VAL A 1 109 ? 5.834 -3.933 -20.787 1.00 52.94 109 VAL A O 1
ATOM 852 N N . ARG A 1 110 ? 5.395 -3.335 -22.894 1.00 42.56 110 ARG A N 1
ATOM 853 C CA . ARG A 1 110 ? 4.720 -2.088 -22.524 1.00 42.56 110 ARG A CA 1
ATOM 854 C C . ARG A 1 110 ? 3.306 -2.397 -22.024 1.00 42.56 110 ARG A C 1
ATOM 856 O O . ARG A 1 110 ? 2.414 -2.593 -22.837 1.00 42.56 110 ARG A O 1
ATOM 863 N N . VAL A 1 111 ? 3.096 -2.359 -20.710 1.00 48.75 111 VAL A N 1
ATOM 864 C CA . VAL A 1 111 ? 1.751 -2.281 -20.113 1.00 48.75 111 VAL A CA 1
ATOM 865 C C . VAL A 1 111 ? 1.252 -0.845 -20.321 1.00 48.75 111 VAL A C 1
ATOM 867 O O . VAL A 1 111 ? 1.868 0.098 -19.820 1.00 48.75 111 VAL A O 1
ATOM 870 N N . ARG A 1 112 ? 0.232 -0.638 -21.163 1.00 38.03 112 ARG A N 1
ATOM 871 C CA . ARG A 1 112 ? -0.328 0.703 -21.418 1.00 38.03 112 ARG A CA 1
ATOM 872 C C . ARG A 1 112 ? -1.186 1.154 -20.228 1.00 38.03 112 ARG A C 1
ATOM 874 O O . ARG A 1 112 ? -1.847 0.354 -19.590 1.00 38.03 112 ARG A O 1
ATOM 881 N N . HIS A 1 113 ? -1.104 2.451 -19.950 1.00 40.69 113 HIS A N 1
ATOM 882 C CA . HIS A 1 113 ? -1.521 3.141 -18.731 1.00 40.69 113 HIS A CA 1
ATOM 883 C C . HIS A 1 113 ? -3.037 3.168 -18.443 1.00 40.69 113 HIS A C 1
ATOM 885 O O . HIS A 1 113 ? -3.787 3.727 -19.241 1.00 40.69 113 HIS A O 1
ATOM 891 N N . VAL A 1 114 ? -3.421 2.873 -17.196 1.00 38.56 114 VAL A N 1
ATOM 892 C CA . VAL A 1 114 ? -4.287 3.744 -16.388 1.00 38.56 114 VAL A CA 1
ATOM 893 C C . VAL A 1 114 ? -3.495 4.144 -15.138 1.00 38.56 114 VAL A C 1
ATOM 895 O O . VAL A 1 114 ? -3.507 3.471 -14.124 1.00 38.56 114 VAL A O 1
ATOM 898 N N . TRP A 1 115 ? -2.791 5.271 -15.151 1.00 30.48 115 TRP A N 1
ATOM 899 C CA . TRP A 1 115 ? -2.424 6.003 -13.929 1.00 30.48 115 TRP A CA 1
ATOM 900 C C . TRP A 1 115 ? -2.759 7.462 -14.214 1.00 30.48 115 TRP A C 1
ATOM 902 O O . TRP A 1 115 ? -2.133 8.093 -15.062 1.00 30.48 115 TRP A O 1
ATOM 912 N N . ARG A 1 116 ? -3.832 7.928 -13.580 1.00 29.70 116 ARG A N 1
ATOM 913 C CA . ARG A 1 116 ? -4.222 9.326 -13.454 1.00 29.70 116 ARG A CA 1
ATOM 914 C C . ARG A 1 116 ? -4.274 9.611 -11.965 1.00 29.70 116 ARG A C 1
ATOM 916 O O . ARG A 1 116 ? -4.646 8.654 -11.244 1.00 29.70 116 ARG A O 1
#

Organism: NCBI:txid174260